Protein AF-A0A1W6MS70-F1 (afdb_monomer_lite)

pLDDT: mean 89.32, std 10.94, range [40.03, 97.0]

Foldseek 3Di:
DDDCQAEEAEEEEEQVVVVPDVVVVVVVVCVVRVRYHYHYDYDHQVVQVVCVVVVVHPYGYD

Sequence (62 aa):
MVTLERGTLTIHASQTIASYGLPRHLVAFHRAHRKIAISVVAGNTARVAEAVETGAADLGFV

Radius of gyration: 11.7 Å; chains: 1; bounding box: 25×21×32 Å

Secondary structure (DSSP, 8-state):
-----SEEEEEEEEHHHHHTTHHHHHHHHHHH-TTEEEEEEEE-HHHHHHHHHTTS-SEEE-

Organism: NCBI:txid655015

InterPro domains:
  IPR005119 LysR, substrate-binding [PF03466] (5-62)

Structure (mmCIF, N/CA/C/O backbone):
data_AF-A0A1W6MS70-F1
#
_entry.id   AF-A0A1W6MS70-F1
#
loop_
_atom_site.group_PDB
_atom_site.id
_atom_site.type_symbol
_atom_site.label_atom_id
_atom_site.label_alt_id
_atom_site.label_comp_id
_atom_site.label_asym_id
_atom_site.label_entity_id
_atom_site.label_seq_id
_atom_site.pdbx_PDB_ins_code
_atom_site.Cartn_x
_atom_site.Cartn_y
_atom_site.Cartn_z
_atom_site.occupancy
_atom_site.B_iso_or_equiv
_atom_site.auth_seq_id
_atom_site.auth_comp_id
_atom_site.auth_asym_id
_atom_site.auth_atom_id
_atom_site.pdbx_PDB_model_num
ATOM 1 N N . MET A 1 1 ? 4.810 -2.466 21.924 1.00 40.03 1 MET A N 1
ATOM 2 C CA . MET A 1 1 ? 4.583 -2.814 20.507 1.00 40.03 1 MET A CA 1
ATOM 3 C C . MET A 1 1 ? 3.421 -1.951 20.045 1.00 40.03 1 MET A C 1
ATOM 5 O O . MET A 1 1 ? 2.340 -2.098 20.596 1.00 40.03 1 MET A O 1
ATOM 9 N N . VAL A 1 2 ? 3.665 -0.948 19.200 1.00 49.00 2 VAL A N 1
ATOM 10 C CA . VAL A 1 2 ? 2.620 0.005 18.788 1.00 49.00 2 VAL A CA 1
ATOM 11 C C . VAL A 1 2 ? 1.805 -0.657 17.683 1.00 49.00 2 VAL A C 1
ATOM 13 O O . VAL A 1 2 ? 2.327 -0.927 16.607 1.00 49.00 2 VAL A O 1
ATOM 16 N N . THR A 1 3 ? 0.551 -0.988 17.967 1.00 60.78 3 THR A N 1
ATOM 17 C CA . THR A 1 3 ? -0.397 -1.492 16.972 1.00 60.78 3 THR A CA 1
ATOM 18 C C . THR A 1 3 ? -1.081 -0.321 16.280 1.00 60.78 3 THR A C 1
ATOM 20 O O . THR A 1 3 ? -1.557 0.605 16.935 1.00 60.78 3 THR A O 1
ATOM 23 N N . LEU A 1 4 ? -1.153 -0.363 14.949 1.00 68.94 4 LEU A N 1
ATOM 24 C CA . LEU A 1 4 ? -1.911 0.609 14.168 1.00 68.94 4 LEU A CA 1
ATOM 25 C C . LEU A 1 4 ? -3.407 0.327 14.376 1.00 68.94 4 LEU A C 1
ATOM 27 O O . LEU A 1 4 ? -3.973 -0.559 13.747 1.00 68.94 4 LEU A O 1
ATOM 31 N N . GLU A 1 5 ? -4.047 1.007 15.328 1.00 67.25 5 GLU A N 1
ATOM 32 C CA . GLU A 1 5 ? -5.457 0.746 15.658 1.00 67.25 5 GLU A CA 1
ATOM 33 C C . GLU A 1 5 ? -6.439 1.528 14.776 1.00 67.25 5 GLU A C 1
ATOM 35 O O . GLU A 1 5 ? -7.580 1.098 14.579 1.00 67.25 5 GLU A O 1
ATOM 40 N N . ARG A 1 6 ? -6.026 2.717 14.315 1.00 70.00 6 ARG A N 1
ATOM 41 C CA . ARG A 1 6 ? -6.814 3.708 13.562 1.00 70.00 6 ARG A CA 1
ATOM 42 C C . ARG A 1 6 ? -5.848 4.610 12.783 1.00 70.00 6 ARG A C 1
ATOM 44 O O . ARG A 1 6 ? -4.799 4.946 13.323 1.00 70.00 6 ARG A O 1
ATOM 51 N N . GLY A 1 7 ? -6.194 5.013 11.560 1.00 87.69 7 GLY A N 1
ATOM 52 C CA . GLY A 1 7 ? -5.355 5.894 10.732 1.00 87.69 7 GLY A CA 1
ATOM 53 C C . GLY A 1 7 ? -5.362 5.510 9.253 1.00 87.69 7 GLY A C 1
ATOM 54 O O . GLY A 1 7 ? -6.229 4.751 8.819 1.00 87.69 7 GLY A O 1
ATOM 55 N N . THR A 1 8 ? -4.391 6.021 8.497 1.00 91.75 8 THR A N 1
ATOM 56 C CA . THR A 1 8 ? -4.175 5.666 7.088 1.00 91.75 8 THR A CA 1
ATOM 57 C C . THR A 1 8 ? -2.867 4.901 6.965 1.00 91.75 8 THR A C 1
ATOM 59 O O . THR A 1 8 ? -1.854 5.361 7.476 1.00 91.75 8 THR A O 1
ATOM 62 N N . LEU A 1 9 ? -2.905 3.751 6.297 1.00 93.25 9 LEU A N 1
ATOM 63 C CA . LEU A 1 9 ? -1.737 2.991 5.874 1.00 93.25 9 LEU A CA 1
ATOM 64 C C . LEU A 1 9 ? -1.475 3.304 4.397 1.00 93.25 9 LEU A C 1
ATOM 66 O O . LEU A 1 9 ? -2.285 2.949 3.535 1.00 93.25 9 LEU A O 1
ATOM 70 N N . THR A 1 10 ? -0.365 3.975 4.115 1.00 95.38 10 THR A N 1
ATOM 71 C CA . THR A 1 10 ? 0.059 4.354 2.766 1.00 95.38 10 THR A CA 1
ATOM 72 C C . THR A 1 10 ? 1.059 3.338 2.239 1.00 95.38 10 THR A C 1
ATOM 74 O O . THR A 1 10 ? 2.134 3.139 2.801 1.00 95.38 10 THR A O 1
ATOM 77 N N . ILE A 1 11 ? 0.694 2.678 1.145 1.00 95.31 11 ILE A N 1
ATOM 78 C CA . ILE A 1 11 ? 1.463 1.598 0.538 1.00 95.31 11 ILE A CA 1
ATOM 79 C C . ILE A 1 11 ? 1.891 2.024 -0.857 1.00 95.31 11 ILE A C 1
ATOM 81 O O . ILE A 1 11 ? 1.055 2.352 -1.699 1.00 95.31 11 ILE A O 1
ATOM 85 N N . HIS A 1 12 ? 3.188 1.952 -1.126 1.00 96.56 12 HIS A N 1
ATOM 86 C CA . HIS A 1 12 ? 3.714 2.052 -2.478 1.00 96.56 12 HIS A CA 1
ATOM 87 C C . HIS A 1 12 ? 4.065 0.658 -2.993 1.00 96.56 12 HIS A C 1
ATOM 89 O O . HIS A 1 12 ? 4.642 -0.158 -2.277 1.00 96.56 12 HIS A O 1
ATOM 95 N N . ALA A 1 13 ? 3.704 0.361 -4.236 1.00 96.12 13 ALA A N 1
ATOM 96 C CA . ALA A 1 13 ? 3.987 -0.935 -4.839 1.00 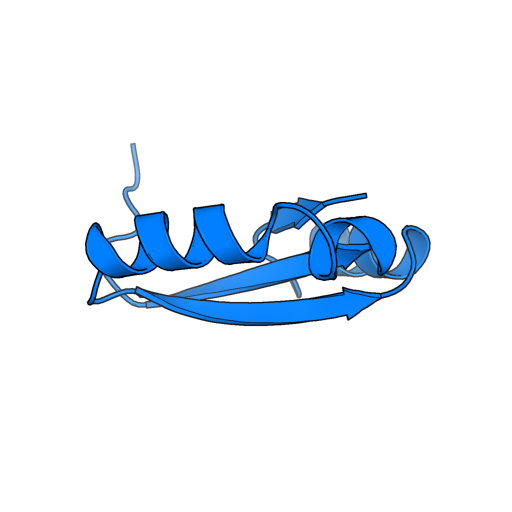96.12 13 ALA A CA 1
ATOM 97 C C . ALA A 1 13 ? 4.481 -0.792 -6.276 1.00 96.12 13 ALA A C 1
ATOM 99 O O . ALA A 1 13 ? 4.018 0.079 -7.019 1.00 96.12 13 ALA A O 1
ATOM 100 N N . SER A 1 14 ? 5.389 -1.676 -6.687 1.00 93.06 14 SER A N 1
ATOM 101 C CA . SER A 1 14 ? 5.784 -1.784 -8.082 1.00 93.06 14 SER A CA 1
ATOM 102 C C . SER A 1 14 ? 4.569 -2.149 -8.930 1.00 93.06 14 SER A C 1
ATOM 104 O O . SER A 1 14 ? 3.646 -2.824 -8.471 1.00 93.06 14 SER A O 1
ATOM 106 N N . GLN A 1 15 ? 4.545 -1.700 -10.180 1.00 87.69 15 GLN A N 1
ATOM 107 C CA . GLN A 1 15 ? 3.397 -1.887 -11.069 1.00 87.69 15 GLN A CA 1
ATOM 108 C C . GLN A 1 15 ? 2.978 -3.365 -11.204 1.00 87.69 15 GLN A C 1
ATOM 110 O O . GLN A 1 15 ? 1.784 -3.680 -11.229 1.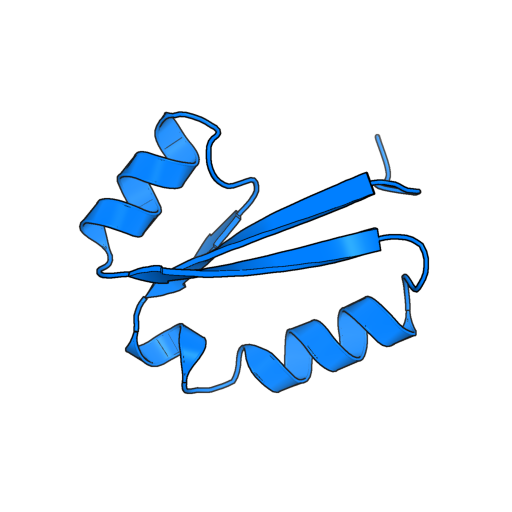00 87.69 15 GLN A O 1
ATOM 115 N N . THR A 1 16 ? 3.955 -4.277 -11.207 1.00 90.00 16 T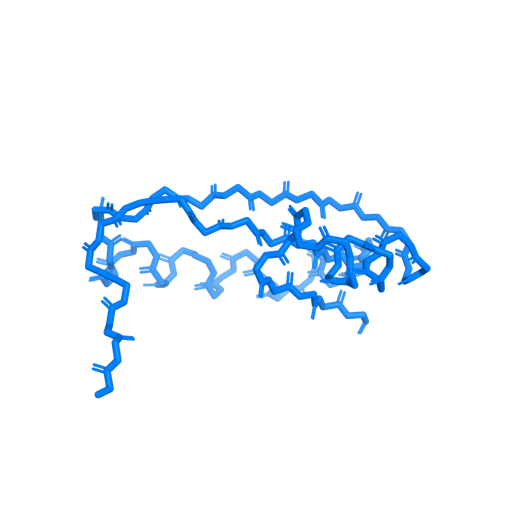HR A N 1
ATOM 116 C CA . THR A 1 16 ? 3.727 -5.726 -11.201 1.00 90.00 16 THR A CA 1
ATOM 117 C C . THR A 1 16 ? 3.044 -6.179 -9.911 1.00 90.00 16 THR A C 1
ATOM 119 O O . THR A 1 16 ? 2.000 -6.822 -9.974 1.00 90.00 16 THR A O 1
ATOM 122 N N . ILE A 1 17 ? 3.567 -5.809 -8.740 1.00 88.56 17 ILE A N 1
ATOM 123 C CA . ILE A 1 17 ? 2.996 -6.226 -7.450 1.00 88.56 17 ILE A CA 1
ATOM 124 C C . ILE A 1 17 ? 1.622 -5.588 -7.205 1.00 88.56 17 ILE A C 1
ATOM 126 O O . ILE A 1 17 ? 0.702 -6.256 -6.735 1.00 88.56 17 ILE A O 1
ATOM 130 N N . ALA A 1 18 ? 1.440 -4.321 -7.580 1.00 86.69 18 ALA A N 1
ATOM 131 C CA . ALA A 1 18 ? 0.155 -3.634 -7.487 1.00 86.69 18 ALA A CA 1
ATOM 132 C C . ALA A 1 18 ? -0.945 -4.360 -8.282 1.00 86.69 18 ALA A C 1
ATOM 134 O O . ALA A 1 18 ? -2.092 -4.425 -7.839 1.00 86.69 18 ALA A O 1
ATOM 135 N N . SER A 1 19 ? -0.579 -4.945 -9.426 1.00 83.88 19 SER A N 1
ATOM 136 C CA . SER A 1 19 ? -1.505 -5.666 -10.305 1.00 83.88 19 SER A CA 1
ATOM 137 C C . SER A 1 19 ? -1.689 -7.135 -9.906 1.00 83.88 19 SER A C 1
ATOM 139 O O . SER A 1 19 ? -2.746 -7.711 -10.162 1.00 83.88 19 SER A O 1
ATOM 141 N N . TYR A 1 20 ? -0.696 -7.746 -9.251 1.00 84.00 20 TYR A N 1
ATOM 142 C CA . TYR A 1 20 ? -0.687 -9.172 -8.933 1.00 84.00 20 TYR A CA 1
ATOM 143 C C . TYR A 1 20 ? -0.523 -9.440 -7.438 1.00 84.00 20 TYR A C 1
ATOM 145 O O . TYR A 1 20 ? 0.489 -9.139 -6.818 1.00 84.00 20 TYR A O 1
ATOM 153 N N . GLY A 1 21 ? -1.517 -10.104 -6.850 1.00 78.44 21 GLY A N 1
ATOM 154 C CA . GLY A 1 21 ? -1.431 -10.624 -5.487 1.00 78.44 21 GLY A CA 1
ATOM 155 C C . GLY A 1 21 ? -1.631 -9.583 -4.385 1.00 78.44 21 GLY A C 1
ATOM 156 O O . GLY A 1 21 ? -2.248 -9.929 -3.383 1.00 78.44 21 GLY A O 1
ATOM 157 N N . LEU A 1 22 ? -1.226 -8.322 -4.554 1.00 86.81 22 LEU A N 1
ATOM 158 C CA . LEU A 1 22 ? -1.440 -7.288 -3.534 1.00 86.81 22 LEU A CA 1
ATOM 159 C C . LEU A 1 22 ? -2.932 -7.041 -3.217 1.00 86.81 22 LEU A C 1
ATOM 161 O O . LEU A 1 22 ? -3.276 -7.044 -2.032 1.00 86.81 22 LEU A O 1
ATOM 165 N N . PRO A 1 23 ? -3.859 -6.944 -4.197 1.00 88.69 23 PRO A N 1
ATOM 166 C CA . PRO A 1 23 ? -5.260 -6.632 -3.903 1.00 88.69 23 PRO A CA 1
ATOM 167 C C . PRO A 1 23 ? -5.933 -7.609 -2.927 1.00 88.69 23 PRO A C 1
ATOM 169 O O . PRO A 1 23 ? -6.646 -7.181 -2.020 1.00 88.69 23 PRO A O 1
ATOM 172 N N . ARG A 1 24 ? -5.667 -8.923 -3.037 1.00 92.12 24 ARG A N 1
ATOM 173 C CA . ARG A 1 24 ? -6.242 -9.925 -2.112 1.00 92.12 24 ARG A CA 1
ATOM 174 C C . ARG A 1 24 ? -5.769 -9.729 -0.670 1.00 92.12 24 ARG A C 1
ATOM 176 O O . ARG A 1 24 ? -6.564 -9.907 0.252 1.00 92.12 24 ARG A O 1
ATOM 183 N N . HIS A 1 25 ? -4.510 -9.337 -0.468 1.00 92.62 25 HIS A N 1
ATOM 184 C CA . HIS A 1 25 ? -3.963 -9.091 0.866 1.00 92.62 25 HIS A CA 1
ATOM 185 C C . HIS A 1 25 ? -4.553 -7.819 1.470 1.00 92.62 25 HIS A C 1
ATOM 187 O O . HIS A 1 25 ? -4.934 -7.828 2.637 1.00 92.62 25 HIS A O 1
ATOM 193 N N . LEU A 1 26 ? -4.729 -6.768 0.666 1.00 92.31 26 LEU A N 1
ATOM 194 C CA . LEU A 1 26 ? -5.355 -5.524 1.118 1.00 92.31 26 LEU A CA 1
ATOM 195 C C . LEU A 1 26 ? -6.822 -5.718 1.498 1.00 92.31 26 LEU A C 1
ATOM 197 O O . LEU A 1 26 ? -7.264 -5.199 2.519 1.00 92.31 26 LEU A O 1
ATOM 201 N N . VAL A 1 27 ? -7.571 -6.517 0.731 1.00 93.06 27 VAL A N 1
ATOM 202 C CA . VAL A 1 27 ? -8.957 -6.864 1.075 1.00 93.06 27 VAL A CA 1
ATOM 203 C C . VAL A 1 27 ? -9.015 -7.638 2.393 1.00 93.06 27 VAL A C 1
ATOM 205 O O . VAL A 1 27 ? -9.843 -7.324 3.248 1.00 93.06 27 VAL A O 1
ATOM 208 N N . ALA A 1 28 ? -8.144 -8.633 2.582 1.00 93.62 28 ALA A N 1
ATOM 209 C CA . ALA A 1 28 ? -8.079 -9.388 3.832 1.00 93.62 28 ALA A CA 1
ATOM 210 C C . ALA A 1 28 ? -7.708 -8.487 5.024 1.00 93.62 28 ALA A C 1
ATOM 212 O O . ALA A 1 28 ? -8.366 -8.541 6.063 1.00 93.62 28 ALA A O 1
ATOM 213 N N . PHE A 1 29 ? -6.720 -7.607 4.848 1.00 92.44 29 PHE A N 1
ATOM 214 C CA . PHE A 1 29 ? -6.300 -6.649 5.865 1.00 92.44 29 PHE A CA 1
ATOM 215 C C . PHE A 1 29 ? -7.421 -5.668 6.221 1.00 92.44 29 PHE A C 1
ATOM 217 O O . PHE A 1 29 ? -7.737 -5.502 7.395 1.00 92.44 29 PHE A O 1
ATOM 224 N N . HIS A 1 30 ? -8.095 -5.081 5.229 1.00 91.81 30 HIS A N 1
ATOM 225 C CA . HIS A 1 30 ? -9.204 -4.157 5.472 1.00 91.81 30 HIS A CA 1
ATOM 226 C C . HIS A 1 30 ? -10.373 -4.832 6.205 1.00 91.81 30 HIS A C 1
ATOM 228 O O . HIS A 1 30 ? -11.004 -4.222 7.067 1.00 91.81 30 HIS A O 1
ATOM 234 N N . ARG A 1 31 ? -10.650 -6.111 5.911 1.00 94.00 31 ARG A N 1
ATOM 235 C CA . ARG A 1 31 ? -11.664 -6.895 6.638 1.00 94.00 31 ARG A CA 1
ATOM 236 C C . ARG A 1 31 ? -11.300 -7.079 8.110 1.00 94.00 31 ARG A C 1
ATOM 238 O O . ARG A 1 31 ? -12.178 -6.933 8.956 1.00 94.00 31 ARG A O 1
ATOM 245 N N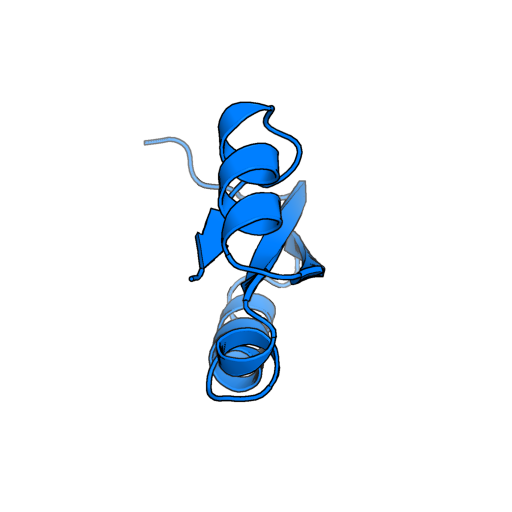 . ALA A 1 32 ? -10.033 -7.362 8.409 1.00 93.88 32 ALA A N 1
ATOM 246 C CA . ALA A 1 32 ? -9.542 -7.495 9.780 1.00 93.88 32 ALA A CA 1
ATOM 247 C C . ALA A 1 32 ? -9.455 -6.140 10.512 1.00 93.88 32 ALA A C 1
ATOM 249 O O . ALA A 1 32 ? -9.706 -6.066 11.714 1.00 93.88 32 ALA A O 1
ATOM 250 N N . HIS A 1 33 ? -9.165 -5.057 9.785 1.00 93.06 33 HIS A N 1
ATOM 251 C CA . HIS A 1 33 ? -8.883 -3.733 10.338 1.00 93.06 33 HIS A CA 1
ATOM 252 C C . HIS A 1 33 ? -9.718 -2.631 9.672 1.00 93.06 33 HIS A C 1
ATOM 254 O O . HIS A 1 33 ? -9.195 -1.699 9.064 1.00 93.06 33 HIS A O 1
ATOM 260 N N . ARG A 1 34 ? -11.044 -2.680 9.842 1.00 90.94 34 ARG A N 1
ATOM 261 C CA . ARG A 1 34 ? -11.981 -1.735 9.191 1.00 90.94 34 ARG A CA 1
ATOM 262 C C . ARG A 1 34 ? -11.789 -0.258 9.568 1.00 90.94 34 ARG A C 1
ATOM 264 O O . ARG A 1 34 ? -12.364 0.608 8.921 1.00 90.94 34 ARG A O 1
ATOM 271 N N . LYS A 1 35 ? -11.030 0.032 10.633 1.00 92.62 35 LYS A N 1
ATOM 272 C CA . LYS A 1 35 ? -10.725 1.395 11.111 1.00 92.62 35 LYS A CA 1
ATOM 273 C C . LYS A 1 35 ? -9.448 1.984 10.495 1.00 92.62 35 LYS A C 1
ATOM 275 O O . LYS A 1 35 ? -9.096 3.116 10.822 1.00 92.62 35 LYS A O 1
ATOM 280 N N . ILE A 1 36 ? -8.756 1.221 9.650 1.00 93.19 36 ILE A N 1
ATOM 281 C CA . ILE A 1 36 ? -7.543 1.649 8.959 1.00 93.19 36 ILE A CA 1
ATOM 282 C C . ILE A 1 36 ? -7.897 1.883 7.490 1.00 93.19 36 ILE A C 1
ATOM 284 O O . ILE A 1 36 ? -8.308 0.959 6.781 1.00 93.19 36 ILE A O 1
ATOM 288 N N . ALA A 1 37 ? -7.767 3.129 7.043 1.00 93.12 37 ALA A N 1
ATOM 289 C CA . ALA A 1 37 ? -7.839 3.470 5.631 1.00 93.12 37 ALA A CA 1
ATOM 290 C C . ALA A 1 37 ? -6.577 2.960 4.930 1.00 93.12 37 ALA A C 1
ATOM 292 O O . ALA A 1 37 ? -5.484 3.053 5.477 1.00 93.12 37 ALA A O 1
ATOM 293 N N . ILE A 1 38 ? -6.719 2.420 3.724 1.00 92.88 38 ILE A N 1
ATOM 294 C CA . ILE A 1 38 ? -5.586 1.950 2.925 1.00 92.88 38 ILE A CA 1
ATOM 295 C C . ILE A 1 38 ? -5.484 2.862 1.708 1.00 92.88 38 ILE A C 1
ATOM 297 O O . ILE A 1 38 ? -6.443 2.966 0.944 1.00 92.88 38 ILE A O 1
ATOM 301 N N . SER A 1 39 ? -4.330 3.500 1.530 1.00 93.75 39 SER A N 1
ATOM 302 C CA . SER A 1 39 ? -3.981 4.233 0.314 1.00 93.75 39 SER A CA 1
ATOM 303 C C . SER A 1 39 ? -2.910 3.451 -0.433 1.00 93.75 39 SER A C 1
ATOM 305 O O . SER A 1 39 ? -1.930 3.026 0.174 1.00 93.75 39 SER A O 1
ATOM 307 N N . VAL A 1 40 ? -3.097 3.234 -1.734 1.00 93.19 40 VAL A N 1
ATOM 308 C CA . VAL A 1 40 ? -2.139 2.491 -2.561 1.00 93.19 40 VAL A CA 1
ATOM 309 C C . VAL A 1 40 ? -1.704 3.351 -3.730 1.00 93.19 40 VAL A C 1
ATOM 311 O O . VAL A 1 40 ? -2.544 3.838 -4.487 1.00 93.19 40 VAL A O 1
ATOM 314 N N . VAL A 1 41 ? -0.394 3.476 -3.912 1.00 94.56 41 VAL A N 1
ATOM 315 C CA . VAL A 1 41 ? 0.212 4.143 -5.063 1.00 94.56 41 VAL A CA 1
ATOM 316 C C . VAL A 1 41 ? 1.059 3.133 -5.825 1.00 94.56 41 VAL A C 1
ATOM 318 O O . VAL A 1 41 ? 1.986 2.528 -5.285 1.00 94.56 41 VAL A O 1
ATOM 321 N N . ALA A 1 42 ? 0.738 2.938 -7.100 1.00 93.38 42 ALA A N 1
ATOM 322 C CA . ALA A 1 42 ? 1.549 2.122 -7.991 1.00 93.38 42 ALA A CA 1
ATOM 323 C C . ALA A 1 42 ? 2.673 2.970 -8.607 1.00 93.38 42 ALA A C 1
ATOM 325 O O . ALA A 1 42 ? 2.437 4.080 -9.086 1.00 93.38 42 ALA A O 1
ATOM 326 N N . GLY A 1 43 ? 3.891 2.438 -8.631 1.00 91.25 43 GLY A N 1
ATOM 327 C CA . GLY A 1 43 ? 5.066 3.100 -9.192 1.00 91.25 43 GLY A CA 1
ATOM 328 C C . GLY A 1 43 ? 6.073 2.110 -9.768 1.00 91.25 43 GLY A C 1
ATOM 329 O O . GLY A 1 43 ? 5.834 0.907 -9.813 1.00 91.25 43 GLY A O 1
ATOM 330 N N . ASN A 1 44 ? 7.216 2.611 -10.229 1.00 93.75 44 ASN A N 1
ATOM 331 C CA . ASN A 1 44 ? 8.381 1.757 -10.446 1.00 93.75 44 ASN A CA 1
ATOM 332 C C . ASN A 1 44 ? 9.097 1.523 -9.106 1.00 93.75 44 ASN A C 1
ATOM 334 O O . ASN A 1 44 ? 8.828 2.201 -8.114 1.00 93.75 44 ASN A O 1
ATOM 338 N N . THR A 1 45 ? 10.024 0.573 -9.076 1.00 92.31 45 THR A N 1
ATOM 339 C CA . THR A 1 45 ? 10.751 0.210 -7.853 1.00 92.31 45 THR A CA 1
ATOM 340 C C . THR A 1 45 ? 11.540 1.380 -7.257 1.00 92.31 45 THR A C 1
ATOM 342 O O . THR A 1 45 ? 11.580 1.519 -6.039 1.00 92.31 45 THR A O 1
ATOM 345 N N . ALA A 1 46 ? 12.080 2.273 -8.094 1.00 95.75 46 ALA A N 1
ATOM 346 C CA . ALA A 1 46 ? 12.781 3.477 -7.646 1.00 95.75 46 ALA A CA 1
ATOM 347 C C . ALA A 1 46 ? 11.868 4.433 -6.855 1.00 95.75 46 ALA A C 1
ATOM 349 O O . ALA A 1 46 ? 12.231 4.860 -5.765 1.00 95.75 46 ALA A O 1
ATOM 350 N N . ARG A 1 47 ? 10.652 4.710 -7.346 1.00 94.44 47 ARG A N 1
ATOM 351 C CA . ARG A 1 47 ? 9.662 5.533 -6.625 1.00 94.44 47 ARG A CA 1
ATOM 352 C C . ARG A 1 47 ? 9.151 4.878 -5.351 1.00 94.44 47 ARG A C 1
ATOM 354 O O . ARG A 1 47 ? 8.753 5.575 -4.426 1.00 94.44 47 ARG A O 1
ATOM 361 N N . VAL A 1 48 ? 9.094 3.548 -5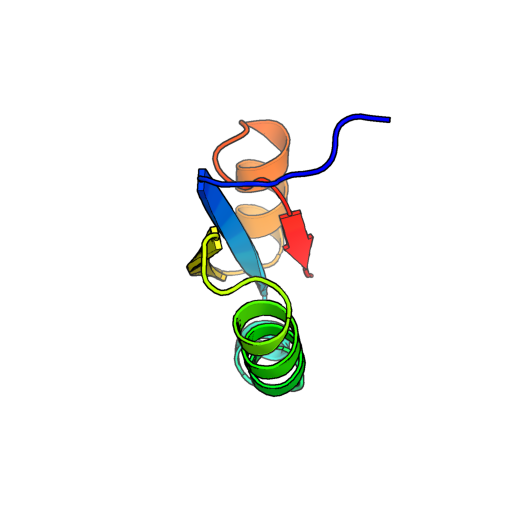.315 1.00 96.12 48 VAL A N 1
ATOM 362 C CA . VAL A 1 48 ? 8.728 2.823 -4.093 1.00 96.12 48 VAL A CA 1
ATOM 363 C C . VAL A 1 48 ? 9.810 3.026 -3.034 1.00 96.12 48 VAL A C 1
ATOM 365 O O . VAL A 1 48 ? 9.476 3.367 -1.904 1.00 96.12 48 VAL A O 1
ATOM 368 N N . ALA A 1 49 ? 11.084 2.870 -3.406 1.00 96.25 49 ALA A N 1
ATOM 369 C CA . ALA A 1 49 ? 12.209 3.095 -2.501 1.00 96.25 49 ALA A CA 1
ATOM 370 C C . ALA A 1 49 ? 12.236 4.541 -1.981 1.00 96.25 49 ALA A C 1
ATOM 372 O O . ALA A 1 49 ? 12.224 4.751 -0.772 1.00 96.25 49 ALA A O 1
ATOM 373 N N . GLU A 1 50 ? 12.145 5.523 -2.884 1.00 97.00 50 GLU A N 1
ATOM 374 C CA . GLU A 1 50 ? 12.095 6.949 -2.535 1.00 97.00 50 GLU A CA 1
ATOM 375 C C . GLU A 1 50 ? 10.944 7.266 -1.567 1.00 97.00 50 GLU A C 1
ATOM 377 O O . GLU A 1 50 ? 11.120 7.987 -0.585 1.00 97.00 50 GLU A O 1
ATOM 382 N N . ALA A 1 51 ? 9.754 6.709 -1.805 1.00 95.44 51 ALA A N 1
ATOM 383 C CA . ALA A 1 51 ? 8.598 6.969 -0.954 1.00 95.44 51 ALA A CA 1
ATOM 384 C C . ALA A 1 51 ? 8.769 6.419 0.467 1.00 95.44 51 ALA A C 1
ATOM 386 O O . ALA A 1 51 ? 8.326 7.054 1.421 1.00 95.44 51 ALA A O 1
ATOM 387 N N . VAL A 1 52 ? 9.421 5.267 0.623 1.00 95.81 52 VAL A N 1
ATOM 388 C CA . VAL A 1 52 ? 9.716 4.710 1.950 1.00 95.81 52 VAL A CA 1
ATOM 389 C C . VAL A 1 52 ? 10.799 5.532 2.649 1.00 95.81 52 VAL A C 1
ATOM 391 O O . VAL A 1 52 ? 10.636 5.891 3.812 1.00 95.81 52 VAL A O 1
ATOM 394 N N . GLU A 1 53 ? 11.877 5.885 1.946 1.00 96.75 53 GLU A N 1
ATOM 395 C CA . GLU A 1 53 ? 12.983 6.678 2.505 1.00 96.75 53 GLU A CA 1
ATOM 396 C C . GLU A 1 53 ? 12.533 8.065 2.979 1.00 96.75 53 GLU A C 1
ATOM 398 O O . GLU A 1 53 ? 12.998 8.559 4.006 1.00 96.75 53 GLU A O 1
ATOM 403 N N . THR A 1 54 ? 11.602 8.685 2.254 1.00 96.56 54 THR A N 1
ATOM 404 C CA . THR A 1 54 ? 11.057 10.014 2.578 1.00 96.56 54 THR A CA 1
ATOM 405 C C . THR A 1 54 ? 9.889 9.976 3.568 1.00 96.56 54 THR A C 1
ATOM 407 O O . THR A 1 54 ? 9.415 11.031 3.990 1.00 96.56 54 THR A O 1
ATOM 410 N N . GLY A 1 55 ? 9.406 8.786 3.943 1.00 94.12 55 GLY A N 1
ATOM 411 C CA . GLY A 1 55 ? 8.227 8.613 4.797 1.00 94.12 55 GLY A CA 1
ATOM 412 C C . GLY A 1 55 ? 6.895 8.936 4.108 1.00 94.12 55 GLY A C 1
ATOM 413 O O . GLY A 1 55 ? 5.866 9.023 4.774 1.00 94.12 55 GLY A O 1
ATOM 414 N N . ALA A 1 56 ? 6.890 9.111 2.783 1.00 93.88 56 ALA A N 1
ATOM 415 C CA . ALA A 1 56 ? 5.666 9.241 1.995 1.00 93.88 56 ALA A CA 1
ATOM 416 C C . ALA A 1 56 ? 4.871 7.922 1.922 1.00 93.88 56 ALA A C 1
ATOM 418 O O . ALA A 1 56 ? 3.663 7.945 1.695 1.00 93.88 56 ALA A O 1
ATOM 419 N N . ALA A 1 57 ? 5.535 6.782 2.128 1.00 95.94 57 ALA A N 1
ATOM 420 C CA . ALA A 1 57 ? 4.920 5.471 2.273 1.00 95.94 57 ALA A CA 1
ATOM 421 C C . ALA A 1 57 ? 5.322 4.828 3.602 1.00 95.94 57 ALA A C 1
ATOM 423 O O . ALA A 1 57 ? 6.496 4.814 3.965 1.00 95.94 57 ALA A O 1
ATOM 424 N N . ASP A 1 58 ? 4.353 4.212 4.277 1.00 94.19 58 ASP A N 1
ATOM 425 C CA . ASP A 1 58 ? 4.609 3.386 5.457 1.00 94.19 58 ASP A CA 1
ATOM 426 C C . ASP A 1 58 ? 5.245 2.046 5.057 1.00 94.19 58 ASP A C 1
ATOM 428 O O . ASP A 1 58 ? 6.027 1.467 5.809 1.00 94.19 58 ASP A O 1
ATOM 432 N N . LEU A 1 59 ? 4.884 1.534 3.872 1.00 93.31 59 LEU A N 1
ATOM 433 C CA . LEU A 1 59 ? 5.364 0.265 3.325 1.00 93.31 59 LEU A CA 1
ATOM 434 C C . LEU A 1 59 ? 5.613 0.361 1.816 1.00 93.31 59 LEU A C 1
ATOM 436 O O . LEU A 1 59 ? 4.813 0.939 1.074 1.00 93.31 59 LEU A O 1
ATOM 440 N N . GLY A 1 60 ? 6.686 -0.288 1.362 1.00 93.81 60 GLY A N 1
ATOM 441 C CA . GLY A 1 60 ? 7.051 -0.420 -0.046 1.00 93.81 60 GLY A CA 1
ATOM 442 C C . GLY A 1 60 ? 7.128 -1.880 -0.494 1.00 93.81 60 GLY A C 1
ATOM 443 O O . GLY A 1 60 ? 7.738 -2.702 0.186 1.00 93.81 60 GLY A O 1
ATOM 444 N N . PHE A 1 61 ? 6.549 -2.199 -1.652 1.00 93.56 61 PHE A N 1
ATOM 445 C CA . PHE A 1 61 ? 6.681 -3.501 -2.313 1.00 93.56 61 PHE A CA 1
ATOM 446 C C . PHE A 1 61 ? 7.327 -3.333 -3.689 1.00 93.56 61 PHE A C 1
ATOM 448 O O . PHE A 1 61 ? 6.816 -2.574 -4.511 1.00 93.56 61 PHE A O 1
ATOM 455 N N . VAL A 1 62 ? 8.429 -4.033 -3.960 1.00 91.12 62 VAL A N 1
ATOM 456 C CA . VAL A 1 62 ? 9.165 -3.959 -5.235 1.00 91.12 62 VAL A CA 1
ATOM 457 C C . VAL A 1 62 ? 9.122 -5.268 -5.997 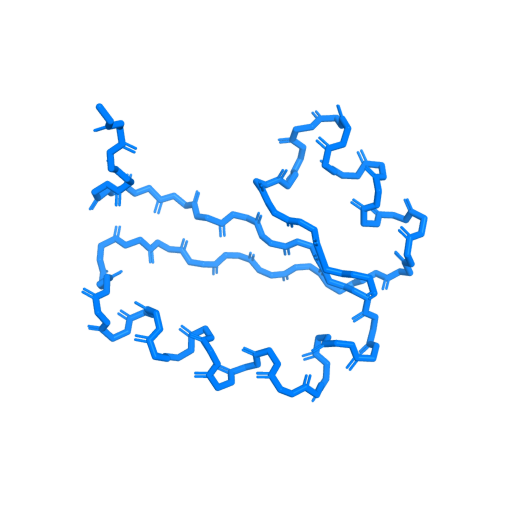1.00 91.12 62 VAL A C 1
ATOM 459 O O . VAL A 1 62 ? 9.242 -6.329 -5.352 1.00 91.12 62 VAL A O 1
#